Protein AF-A0A7X7QXS1-F1 (afdb_monomer)

Structure (mmCIF, N/CA/C/O backbone):
data_AF-A0A7X7QXS1-F1
#
_entry.id   AF-A0A7X7QXS1-F1
#
loop_
_atom_site.group_PDB
_atom_site.id
_atom_site.type_symbol
_atom_site.label_atom_id
_atom_site.label_alt_id
_atom_site.label_comp_id
_atom_site.label_asym_id
_atom_site.label_entity_id
_atom_site.label_seq_id
_atom_site.pdbx_PDB_ins_code
_atom_site.Cartn_x
_atom_site.Cartn_y
_atom_site.Cartn_z
_atom_site.occupancy
_atom_site.B_iso_or_equiv
_atom_site.auth_seq_id
_atom_site.auth_comp_id
_atom_site.auth_asym_id
_atom_site.auth_atom_id
_atom_site.pdbx_PDB_model_num
ATOM 1 N N . MET A 1 1 ? -5.134 23.314 33.281 1.00 40.72 1 MET A N 1
ATOM 2 C CA . MET A 1 1 ? -5.473 22.157 32.427 1.00 40.72 1 MET A CA 1
ATOM 3 C C . MET A 1 1 ? -6.989 21.996 32.474 1.00 40.72 1 MET A C 1
ATOM 5 O O . MET A 1 1 ? -7.516 21.715 33.540 1.00 40.72 1 MET A O 1
ATOM 9 N N . LYS A 1 2 ? -7.706 22.346 31.397 1.00 33.00 2 LYS A N 1
ATOM 10 C CA . LYS A 1 2 ? -9.177 22.251 31.349 1.00 33.00 2 LYS A CA 1
ATOM 11 C C . LYS A 1 2 ? -9.553 20.788 31.108 1.00 33.00 2 LYS A C 1
ATOM 13 O O . LYS A 1 2 ? -9.272 20.265 30.036 1.00 33.00 2 LYS A O 1
ATOM 18 N N . LEU A 1 3 ? -10.146 20.147 32.111 1.00 37.28 3 LEU A N 1
ATOM 19 C CA . LEU A 1 3 ? -10.796 18.847 31.967 1.00 37.28 3 LEU A CA 1
ATOM 20 C C . LEU A 1 3 ? -12.060 19.048 31.123 1.00 37.28 3 LEU A C 1
ATOM 22 O O . LEU A 1 3 ? -12.934 19.831 31.493 1.00 37.28 3 LEU A O 1
ATOM 26 N N . LEU A 1 4 ? -12.126 18.391 29.966 1.00 40.53 4 LEU A N 1
ATOM 27 C CA . LEU A 1 4 ? -13.369 18.269 29.210 1.00 40.53 4 LEU A CA 1
ATOM 28 C C . LEU A 1 4 ? -14.335 17.390 30.024 1.00 40.53 4 LEU A C 1
ATOM 30 O O . LEU A 1 4 ? -13.899 16.364 30.553 1.00 40.53 4 LEU 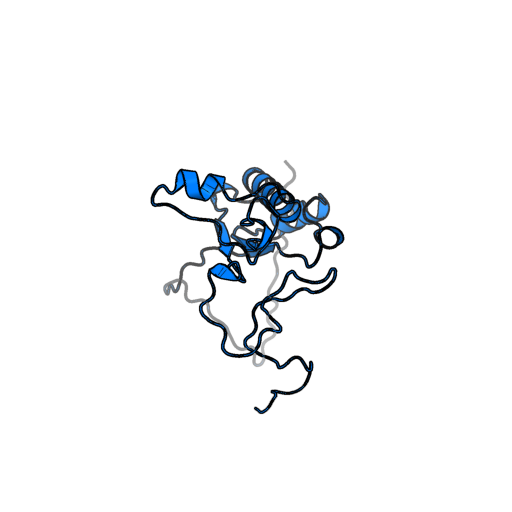A O 1
ATOM 34 N N . PRO A 1 5 ? -15.617 17.763 30.162 1.00 49.12 5 PRO A N 1
ATOM 35 C CA . PRO A 1 5 ? -16.579 16.941 30.878 1.00 49.12 5 PRO A CA 1
ATOM 36 C C . PRO A 1 5 ? -16.815 15.641 30.103 1.00 49.12 5 PRO A C 1
ATOM 38 O O . PRO A 1 5 ? -17.214 15.662 28.939 1.00 49.12 5 PRO A O 1
ATOM 41 N N . ALA A 1 6 ? -16.562 14.507 30.759 1.00 48.50 6 ALA A N 1
ATOM 42 C CA . ALA A 1 6 ? -17.037 13.211 30.302 1.00 48.50 6 ALA A CA 1
ATOM 43 C C . ALA A 1 6 ? -18.565 13.283 30.199 1.00 48.50 6 ALA A C 1
ATOM 45 O O . ALA A 1 6 ? -19.226 13.653 31.166 1.00 48.50 6 ALA A O 1
ATOM 46 N N . ILE A 1 7 ? -19.117 12.976 29.027 1.00 47.94 7 ILE A N 1
ATOM 47 C CA . ILE A 1 7 ? -20.561 12.842 28.833 1.00 47.94 7 ILE A CA 1
ATOM 48 C C . ILE A 1 7 ? -20.933 11.439 29.333 1.00 47.94 7 ILE A C 1
ATOM 50 O O . ILE A 1 7 ? -20.560 10.465 28.677 1.00 47.94 7 ILE A O 1
ATOM 54 N N . PRO A 1 8 ? -21.629 11.279 30.474 1.00 52.47 8 PRO A N 1
ATOM 55 C CA . PRO A 1 8 ? -22.163 9.981 30.842 1.00 52.47 8 PRO A CA 1
ATOM 56 C C . PRO A 1 8 ? -23.338 9.663 29.911 1.00 52.47 8 PRO A C 1
ATOM 58 O O . PRO A 1 8 ? -24.359 10.351 29.919 1.00 52.47 8 PRO A O 1
ATOM 61 N N . ILE A 1 9 ? -23.203 8.613 29.103 1.00 60.88 9 ILE A N 1
ATOM 62 C CA . ILE A 1 9 ? -24.350 8.013 28.419 1.00 60.88 9 ILE A CA 1
ATOM 63 C C . ILE A 1 9 ? -25.153 7.278 29.496 1.00 60.88 9 ILE A C 1
ATOM 65 O O . ILE A 1 9 ? -24.779 6.193 29.936 1.00 60.88 9 ILE A O 1
ATOM 69 N N . MET A 1 10 ? -26.236 7.895 29.969 1.00 49.25 10 MET A N 1
ATOM 70 C CA . MET A 1 10 ? -27.217 7.219 30.814 1.00 49.25 10 MET A CA 1
ATOM 71 C C . MET A 1 10 ? -28.023 6.245 29.949 1.00 49.25 10 MET A C 1
ATOM 73 O O . MET A 1 10 ? -28.826 6.666 29.118 1.00 49.25 10 MET A O 1
ATOM 77 N N . CYS A 1 11 ? -27.829 4.940 30.149 1.00 54.50 11 CYS A N 1
ATOM 78 C CA . CYS A 1 11 ? -28.744 3.922 29.634 1.00 54.50 11 CYS A CA 1
ATOM 79 C C . CYS A 1 11 ? -30.086 4.049 30.369 1.00 54.50 11 CYS A C 1
ATOM 81 O O . CYS A 1 11 ? -30.240 3.569 31.491 1.00 54.50 11 CYS A O 1
ATOM 83 N N . ALA A 1 12 ? -31.053 4.724 29.749 1.00 55.88 12 ALA A N 1
ATOM 84 C CA . ALA A 1 12 ? -32.427 4.747 30.227 1.00 55.88 12 ALA A CA 1
ATOM 85 C C . ALA A 1 12 ? -33.050 3.346 30.089 1.00 55.88 12 ALA A C 1
ATOM 87 O O . ALA A 1 12 ? -32.996 2.727 29.026 1.00 55.88 12 ALA A O 1
ATOM 88 N N . ALA A 1 13 ? -33.645 2.848 31.173 1.00 53.94 13 ALA A N 1
ATOM 89 C CA . ALA A 1 13 ? -34.350 1.576 31.200 1.00 53.94 13 ALA A CA 1
ATOM 90 C C . ALA A 1 13 ? -35.693 1.690 30.458 1.00 53.94 13 ALA A C 1
ATOM 92 O O . ALA A 1 13 ? -36.688 2.136 31.023 1.00 53.94 13 ALA A O 1
ATOM 93 N N . ALA A 1 14 ? -35.730 1.264 29.196 1.00 53.09 14 ALA A N 1
ATOM 94 C CA . ALA A 1 14 ? -36.968 0.918 28.507 1.00 53.09 14 ALA A CA 1
ATOM 95 C C . ALA A 1 14 ? -37.123 -0.609 28.543 1.00 53.09 14 ALA A C 1
ATOM 97 O O . ALA A 1 14 ? -36.480 -1.330 27.783 1.00 53.09 14 ALA A O 1
ATOM 98 N N . ALA A 1 15 ? -37.944 -1.113 29.463 1.00 58.03 15 ALA A N 1
ATOM 99 C CA . ALA A 1 15 ? -38.269 -2.531 29.542 1.00 58.03 15 ALA A CA 1
ATOM 100 C C . ALA A 1 15 ? -39.597 -2.810 28.829 1.00 58.03 15 ALA A C 1
ATOM 102 O O . ALA A 1 15 ? -40.651 -2.459 29.349 1.00 58.03 15 ALA A O 1
ATOM 103 N N . LEU A 1 16 ? -39.536 -3.476 27.671 1.00 55.53 16 LEU A N 1
ATOM 104 C CA . LEU A 1 16 ? -40.339 -4.672 27.375 1.00 55.53 16 LEU A CA 1
ATOM 105 C C . LEU A 1 16 ? -39.792 -5.338 26.094 1.00 55.53 16 LEU A C 1
ATOM 107 O O . LEU A 1 16 ? -39.851 -4.757 25.017 1.00 55.53 16 LEU A O 1
ATOM 111 N N . HIS A 1 17 ? -39.241 -6.550 26.242 1.00 58.88 17 HIS A N 1
ATOM 112 C CA . HIS A 1 17 ? -38.536 -7.358 25.222 1.00 58.88 17 HIS A CA 1
ATOM 113 C C . HIS A 1 17 ? -37.178 -6.839 24.718 1.00 58.88 17 HIS A C 1
ATOM 115 O O . HIS A 1 17 ? -36.761 -7.163 23.607 1.00 58.88 17 HIS A O 1
ATOM 121 N N . ALA A 1 18 ? -36.431 -6.097 25.536 1.00 67.12 18 ALA A N 1
ATOM 122 C CA . ALA A 1 18 ? -35.023 -5.871 25.227 1.00 67.12 18 ALA A CA 1
ATOM 123 C C . ALA A 1 18 ? -34.247 -7.181 25.449 1.00 67.12 18 ALA A C 1
ATOM 125 O O . ALA A 1 18 ? -34.177 -7.685 26.569 1.00 67.12 18 ALA A O 1
ATOM 126 N N . ALA A 1 19 ? -33.688 -7.750 24.381 1.00 76.00 19 ALA A N 1
ATOM 127 C CA . ALA A 1 19 ? -32.709 -8.818 24.508 1.00 76.00 19 ALA A CA 1
ATOM 128 C C . ALA A 1 19 ? -31.504 -8.286 25.298 1.00 76.00 19 ALA A C 1
ATOM 130 O O . ALA A 1 19 ? -30.888 -7.292 24.908 1.00 76.00 19 ALA A O 1
ATOM 131 N N . THR A 1 20 ? -31.173 -8.934 26.413 1.00 81.00 20 THR A N 1
ATOM 132 C CA . THR A 1 20 ? -29.980 -8.591 27.188 1.00 81.00 20 THR A CA 1
ATOM 133 C C . THR A 1 20 ? -28.765 -9.232 26.532 1.00 81.00 20 THR A C 1
ATOM 135 O O . THR A 1 20 ? -28.685 -10.454 26.422 1.00 81.00 20 THR A O 1
ATOM 138 N N . VAL A 1 21 ? -27.802 -8.411 26.123 1.00 85.06 21 VAL A N 1
ATOM 139 C CA . VAL A 1 21 ? -26.472 -8.873 25.715 1.00 85.06 21 VAL A CA 1
ATOM 140 C C . VAL A 1 21 ? -25.547 -8.744 26.919 1.00 85.06 21 VAL A C 1
ATOM 142 O O . VAL A 1 21 ? -25.367 -7.650 27.450 1.00 85.06 21 VAL A O 1
ATOM 145 N N . THR A 1 22 ? -24.967 -9.858 27.365 1.00 89.50 22 THR A N 1
ATOM 146 C CA . THR A 1 22 ? -24.009 -9.878 28.479 1.00 89.50 22 THR A CA 1
ATOM 147 C C . THR A 1 22 ? -22.604 -10.138 27.948 1.00 89.50 22 THR A C 1
ATOM 1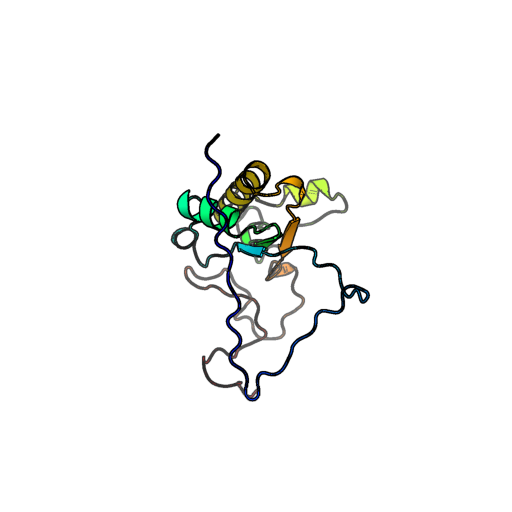49 O O . THR A 1 22 ? -22.385 -11.088 27.200 1.00 89.50 22 THR A O 1
ATOM 152 N N . VAL A 1 23 ? -21.640 -9.306 28.347 1.00 90.81 23 VAL A N 1
ATOM 153 C CA . VAL A 1 23 ? -20.219 -9.505 28.032 1.00 90.81 23 VAL A CA 1
ATOM 154 C C . VAL A 1 23 ? -19.605 -10.425 29.087 1.00 90.81 23 VAL A C 1
ATOM 156 O O . VAL A 1 23 ? -19.671 -10.132 30.278 1.00 90.81 23 VAL A O 1
ATOM 159 N N . ASN A 1 24 ? -19.008 -11.543 28.662 1.00 93.81 24 ASN A N 1
ATOM 160 C CA . ASN A 1 24 ? -18.275 -12.439 29.558 1.00 93.81 24 ASN A CA 1
ATOM 161 C C . ASN A 1 24 ? -16.772 -12.134 29.513 1.00 93.81 24 ASN A C 1
ATOM 163 O O . ASN A 1 24 ? -16.045 -12.633 28.655 1.00 93.81 24 ASN A O 1
ATOM 167 N N . GLU A 1 25 ? -16.298 -11.350 30.478 1.00 93.69 25 GLU A N 1
ATOM 168 C CA . GLU A 1 25 ? -14.895 -10.935 30.578 1.00 93.69 25 GLU A CA 1
ATOM 169 C C . GLU A 1 25 ? -13.934 -12.039 31.055 1.00 93.69 25 GLU A C 1
ATOM 171 O O . GLU A 1 25 ? -12.729 -11.795 31.120 1.00 93.69 25 GLU A O 1
ATOM 176 N N . ASN A 1 26 ? -14.410 -13.256 31.337 1.00 96.25 26 ASN A N 1
ATOM 177 C CA . ASN A 1 26 ? -13.556 -14.408 31.664 1.00 96.25 26 ASN A CA 1
ATOM 178 C C . ASN A 1 26 ? -13.246 -15.286 30.446 1.00 96.25 26 ASN A C 1
ATOM 180 O O . ASN A 1 26 ? -12.379 -16.155 30.513 1.00 96.25 26 ASN A O 1
ATOM 184 N N . VAL A 1 27 ? -13.937 -15.063 29.325 1.00 95.38 27 VAL A N 1
ATOM 185 C CA . VAL A 1 27 ? -13.684 -15.768 28.067 1.00 95.38 27 VAL A CA 1
ATOM 186 C C . VAL A 1 27 ? -12.867 -14.858 27.153 1.00 95.38 27 VAL A C 1
ATOM 188 O O . VAL A 1 27 ? -13.120 -13.658 27.030 1.00 95.38 27 VAL A O 1
ATOM 191 N N . ARG A 1 28 ? -11.827 -15.415 26.535 1.00 95.50 28 ARG A N 1
ATOM 192 C CA . ARG A 1 28 ? -10.992 -14.731 25.543 1.00 95.50 28 ARG A CA 1
ATOM 193 C C . ARG A 1 28 ? -11.072 -15.493 24.228 1.00 95.50 28 ARG A C 1
ATOM 195 O O . ARG A 1 28 ? -11.100 -16.721 24.224 1.00 95.50 28 ARG A O 1
ATOM 202 N N . HIS A 1 29 ? -11.100 -14.747 23.133 1.00 94.06 29 HIS A N 1
ATOM 203 C CA . HIS A 1 29 ? -11.065 -15.280 21.774 1.00 94.06 29 HIS A CA 1
ATOM 204 C C . HIS A 1 29 ? -9.757 -14.849 21.090 1.00 94.06 29 HIS A C 1
ATOM 206 O O . HIS A 1 29 ? -8.717 -14.753 21.744 1.00 94.06 29 HIS A O 1
ATOM 212 N N . GLN A 1 30 ? -9.789 -14.594 19.783 1.00 96.38 30 GLN A N 1
ATOM 213 C CA . GLN A 1 30 ? -8.637 -14.126 19.023 1.00 96.38 30 GLN A CA 1
ATOM 214 C C . GLN A 1 30 ? -8.140 -12.752 19.488 1.00 96.38 30 GLN A C 1
ATOM 216 O O . GLN A 1 30 ? -8.917 -11.885 19.892 1.00 96.38 30 GLN A O 1
ATOM 221 N N . GLN A 1 31 ? -6.834 -12.532 19.354 1.00 94.75 31 GLN A N 1
ATOM 222 C CA . GLN A 1 31 ? -6.240 -11.205 19.463 1.00 94.75 31 GLN A CA 1
ATOM 223 C C . GLN A 1 31 ? -6.376 -10.475 18.124 1.00 94.75 31 GLN A C 1
ATOM 225 O O . GLN A 1 31 ? -6.014 -11.007 17.075 1.00 94.75 31 GLN A O 1
ATOM 230 N N . ILE A 1 32 ? -6.898 -9.251 18.160 1.00 92.81 32 ILE A N 1
ATOM 231 C CA . ILE A 1 32 ? -6.989 -8.390 16.979 1.00 92.81 32 ILE A CA 1
ATOM 232 C C . ILE A 1 32 ? -5.666 -7.642 16.820 1.00 92.81 32 ILE A C 1
ATOM 234 O O . ILE A 1 32 ? -5.262 -6.885 17.700 1.00 92.81 32 ILE A O 1
ATOM 238 N N . VAL A 1 33 ? -5.000 -7.856 15.685 1.00 90.06 33 VAL A N 1
ATOM 239 C CA . VAL A 1 33 ? -3.702 -7.236 15.363 1.00 90.06 33 VAL A CA 1
ATOM 240 C C . VAL A 1 33 ? -3.829 -5.763 14.969 1.00 90.06 33 VAL A C 1
ATOM 242 O O . VAL A 1 33 ? -2.894 -4.985 15.162 1.00 90.06 33 VAL A O 1
ATOM 245 N N . GLY A 1 34 ? -4.989 -5.357 14.450 1.00 92.25 34 GLY A N 1
ATOM 246 C CA . GLY A 1 34 ? -5.217 -3.978 14.052 1.00 92.25 34 GLY A CA 1
ATOM 247 C C . GLY A 1 34 ? -6.345 -3.786 13.053 1.00 92.25 34 GLY A C 1
ATOM 248 O O . GLY A 1 34 ? -7.053 -4.726 12.692 1.00 92.25 34 GLY A O 1
ATOM 249 N N . TRP A 1 35 ? -6.456 -2.545 12.594 1.00 93.19 35 TRP A N 1
ATOM 250 C CA . TRP A 1 35 ? -7.406 -2.088 11.589 1.00 93.19 35 TRP A CA 1
ATOM 251 C C . TRP A 1 35 ? -6.677 -1.249 10.553 1.00 93.19 35 TRP A C 1
ATOM 253 O O . TRP A 1 35 ? -5.658 -0.614 10.836 1.00 93.19 35 TRP A O 1
ATOM 263 N N . GLY A 1 36 ? -7.190 -1.254 9.333 1.00 92.25 36 GLY A N 1
ATOM 264 C CA . GLY A 1 36 ? -6.428 -0.725 8.226 1.00 92.25 36 GLY A CA 1
ATOM 265 C C . GLY A 1 36 ? -7.216 -0.500 6.964 1.00 92.25 36 GLY A C 1
ATOM 266 O O . GLY A 1 36 ? -8.401 -0.808 6.871 1.00 92.25 36 GLY A O 1
ATOM 267 N N . THR A 1 37 ? -6.505 0.021 5.977 1.00 89.19 37 THR A N 1
ATOM 268 C CA . THR A 1 37 ? -7.027 0.254 4.636 1.00 89.19 37 THR A CA 1
ATOM 269 C C . THR A 1 37 ? -5.954 -0.040 3.591 1.00 89.19 37 THR A C 1
ATOM 271 O O . THR A 1 37 ? -4.810 -0.378 3.914 1.00 89.19 37 THR A O 1
ATOM 274 N N . CYS A 1 38 ? -6.342 0.046 2.325 1.00 88.94 38 CYS A N 1
ATOM 275 C CA . CYS A 1 38 ? -5.484 -0.185 1.180 1.00 88.94 38 CYS A CA 1
ATOM 276 C C . CYS A 1 38 ? -5.117 1.139 0.509 1.00 88.94 38 CYS A C 1
ATOM 278 O O . CYS A 1 38 ? -5.991 1.960 0.234 1.00 88.94 38 CYS A O 1
ATOM 280 N N . LEU A 1 39 ? -3.838 1.300 0.176 1.00 87.62 39 LEU A N 1
ATOM 281 C CA . LEU A 1 39 ? -3.391 2.297 -0.788 1.00 87.62 39 LEU A CA 1
ATOM 282 C C . LEU A 1 39 ? -3.491 1.684 -2.187 1.00 87.62 39 LEU A C 1
ATOM 284 O O . LEU A 1 39 ? -2.840 0.678 -2.480 1.00 87.62 39 LEU A O 1
ATOM 288 N N . TYR A 1 40 ? -4.382 2.236 -3.000 1.00 80.38 40 TYR A N 1
ATOM 289 C CA . TYR A 1 40 ? -4.639 1.848 -4.378 1.00 80.38 40 TYR A CA 1
ATOM 290 C C . TYR A 1 40 ? -5.332 3.001 -5.111 1.00 80.38 40 TYR A C 1
ATOM 292 O O . TYR A 1 40 ? -6.248 3.626 -4.578 1.00 80.38 40 TYR A O 1
ATOM 300 N N . GLY A 1 41 ? -4.947 3.233 -6.361 1.00 69.62 41 GLY A N 1
ATOM 301 C CA . GLY A 1 41 ? -5.634 4.149 -7.260 1.00 69.62 41 GLY A CA 1
ATOM 302 C C . GLY A 1 41 ? -5.499 3.668 -8.695 1.00 69.62 41 GLY A C 1
ATOM 303 O O . GLY A 1 41 ? -4.470 3.113 -9.069 1.00 69.62 41 GLY A O 1
ATOM 304 N N . SER A 1 42 ? -6.530 3.884 -9.508 1.00 64.75 42 SER A N 1
ATOM 305 C CA . SER A 1 42 ? -6.487 3.568 -10.941 1.00 64.75 42 SER A CA 1
ATOM 306 C C . SER A 1 42 ? -5.615 4.560 -11.722 1.00 64.75 42 SER A C 1
ATOM 308 O O . SER A 1 42 ? -5.199 4.288 -12.841 1.00 64.75 42 SER A O 1
ATOM 310 N N . SER A 1 43 ? -5.318 5.728 -11.151 1.00 68.88 43 SER A N 1
ATOM 311 C CA . SER A 1 43 ? -4.353 6.688 -11.693 1.00 68.88 43 SER A CA 1
ATOM 312 C C . SER A 1 43 ? -3.708 7.519 -10.587 1.00 68.88 43 SER A C 1
ATOM 314 O O . SER A 1 43 ? -4.272 7.667 -9.501 1.00 68.88 43 SER A O 1
ATOM 316 N N . LEU A 1 44 ? -2.573 8.154 -10.886 1.00 70.56 44 LEU A N 1
ATOM 317 C CA . LEU A 1 44 ? -1.925 9.093 -9.960 1.00 70.56 44 LEU A CA 1
ATOM 318 C C . LEU A 1 44 ? -2.852 10.245 -9.559 1.00 70.56 44 LEU A C 1
ATOM 320 O O . LEU A 1 44 ? -2.833 10.675 -8.412 1.00 70.56 44 LEU A O 1
ATOM 324 N N . ALA A 1 45 ? -3.689 10.717 -10.487 1.00 73.69 45 ALA A N 1
ATOM 325 C CA . ALA A 1 45 ? -4.645 11.790 -10.227 1.00 73.69 45 ALA A CA 1
ATOM 326 C C . ALA A 1 45 ? -5.756 11.369 -9.249 1.00 73.69 45 ALA A C 1
ATOM 328 O O . ALA A 1 45 ? -6.313 12.213 -8.555 1.00 73.69 45 ALA A O 1
ATOM 329 N N . SER A 1 46 ? -6.068 10.071 -9.175 1.00 73.62 46 SER A N 1
ATOM 330 C CA . SER A 1 46 ? -7.053 9.529 -8.232 1.00 73.62 46 SER A CA 1
ATOM 331 C C . SER A 1 46 ? -6.492 9.219 -6.843 1.00 73.62 46 SER A C 1
ATOM 333 O O . SER A 1 46 ? -7.265 8.874 -5.956 1.00 73.62 46 SER A O 1
ATOM 335 N N . MET A 1 47 ? -5.173 9.313 -6.639 1.00 82.19 47 MET A N 1
ATOM 336 C CA . MET A 1 47 ? -4.526 8.975 -5.372 1.00 82.19 47 MET A CA 1
ATOM 337 C C . MET A 1 47 ? -4.376 10.233 -4.501 1.00 82.19 47 MET A C 1
ATOM 339 O O . MET A 1 47 ? -3.543 11.091 -4.794 1.00 82.19 47 MET A O 1
ATOM 343 N N . PRO A 1 48 ? -5.121 10.364 -3.389 1.00 85.44 48 PRO A N 1
ATOM 344 C CA . PRO A 1 48 ? -5.100 11.578 -2.580 1.00 85.44 48 PRO A CA 1
ATOM 345 C C . PRO A 1 48 ? -4.023 11.553 -1.481 1.00 85.44 48 PRO A C 1
ATOM 347 O O . PRO A 1 48 ? -4.082 12.312 -0.521 1.00 85.44 48 PRO A O 1
ATOM 350 N N . TYR A 1 49 ? -3.033 10.661 -1.554 1.00 87.81 49 TYR A N 1
ATOM 351 C CA . TYR A 1 49 ? -2.176 10.348 -0.402 1.00 87.81 49 TYR A CA 1
ATOM 352 C C . TYR A 1 49 ? -1.135 11.421 -0.057 1.00 87.81 49 TYR A C 1
ATOM 354 O O . TYR A 1 49 ? -0.499 11.355 0.996 1.00 87.81 49 TYR A O 1
ATOM 362 N N . ASN A 1 50 ? -0.965 12.430 -0.910 1.00 85.31 50 ASN A N 1
ATOM 363 C CA . ASN A 1 50 ? -0.184 13.628 -0.598 1.00 85.31 50 ASN A CA 1
ATOM 364 C C . ASN A 1 50 ? -1.028 14.764 -0.007 1.00 85.31 50 ASN A C 1
ATOM 366 O O . ASN A 1 50 ? -0.457 15.735 0.484 1.00 85.31 50 ASN A O 1
ATOM 370 N N . ASP A 1 51 ? -2.357 14.640 -0.007 1.00 90.00 51 ASP A N 1
ATOM 371 C CA . ASP A 1 51 ? -3.250 15.614 0.609 1.00 90.00 51 ASP A CA 1
ATOM 372 C C . ASP A 1 51 ? -3.166 15.509 2.149 1.00 90.00 51 ASP A C 1
ATOM 374 O O . ASP A 1 51 ? -3.432 14.440 2.719 1.00 90.00 51 ASP A O 1
ATOM 378 N N . PRO A 1 52 ? -2.808 16.597 2.861 1.00 92.75 52 PRO A N 1
ATOM 379 C CA . PRO A 1 52 ? -2.726 16.601 4.320 1.00 92.75 52 PRO A CA 1
ATOM 380 C C . PRO A 1 52 ? -4.026 16.196 5.027 1.00 92.75 52 PRO A C 1
ATOM 382 O O . PRO A 1 52 ? -3.965 15.568 6.085 1.00 92.75 52 PRO A O 1
ATOM 385 N N . ALA A 1 53 ? -5.194 16.522 4.466 1.00 91.75 53 ALA A N 1
ATOM 386 C CA . ALA A 1 53 ? -6.484 16.151 5.039 1.00 91.75 53 ALA A CA 1
ATOM 387 C C . ALA A 1 53 ? -6.697 14.634 4.978 1.00 91.75 53 ALA A C 1
ATOM 389 O O . ALA A 1 53 ? -7.137 14.029 5.957 1.00 91.75 53 ALA A O 1
ATOM 390 N N . TRP A 1 54 ? -6.300 14.000 3.873 1.00 89.31 54 TRP A N 1
ATOM 391 C CA . TRP A 1 54 ? -6.343 12.546 3.737 1.00 89.31 54 TRP A CA 1
ATOM 392 C C . TRP A 1 54 ? -5.358 11.851 4.672 1.00 89.31 54 TRP A C 1
ATOM 394 O O . TRP A 1 54 ? -5.730 10.899 5.357 1.00 89.31 54 TRP A O 1
ATOM 404 N N . ARG A 1 55 ? -4.130 12.364 4.793 1.00 92.00 55 ARG A N 1
ATOM 405 C CA . ARG A 1 55 ? -3.154 11.864 5.778 1.00 92.00 55 ARG A CA 1
ATOM 406 C C . ARG A 1 55 ? -3.700 11.939 7.205 1.00 92.00 55 ARG A C 1
ATOM 408 O O . ARG A 1 55 ? -3.649 10.959 7.951 1.00 92.00 55 ARG A O 1
ATOM 415 N N . ALA A 1 56 ? -4.288 13.080 7.565 1.00 92.94 56 ALA A N 1
ATOM 416 C CA . ALA A 1 56 ? -4.908 13.277 8.868 1.00 92.94 56 ALA A CA 1
ATOM 417 C C . ALA A 1 56 ? -6.092 12.327 9.097 1.00 92.94 56 ALA A C 1
ATOM 419 O O . ALA A 1 56 ? -6.235 11.808 10.202 1.00 92.94 56 ALA A O 1
ATOM 420 N N . ALA A 1 57 ? -6.906 12.053 8.073 1.00 91.69 57 ALA A N 1
ATOM 421 C CA . ALA A 1 57 ? -8.011 11.103 8.173 1.00 91.69 57 ALA A CA 1
ATOM 422 C C . ALA A 1 57 ? -7.517 9.690 8.524 1.00 91.69 57 ALA A C 1
ATOM 424 O O . ALA A 1 57 ? -8.036 9.087 9.459 1.00 91.69 57 ALA A O 1
ATOM 425 N N . TYR A 1 58 ? -6.467 9.197 7.859 1.00 91.06 58 TYR A N 1
ATOM 426 C CA . TYR A 1 58 ? -5.880 7.882 8.156 1.00 91.06 58 TYR A CA 1
ATOM 427 C C . TYR A 1 58 ? -5.373 7.782 9.598 1.00 91.06 58 TYR A C 1
ATOM 429 O O . TYR A 1 58 ? -5.638 6.794 10.281 1.00 91.06 58 TYR A O 1
ATOM 437 N N . ARG A 1 59 ? -4.691 8.827 10.086 1.00 92.94 59 ARG A N 1
ATOM 438 C CA . ARG A 1 59 ? -4.284 8.908 11.494 1.00 92.94 59 ARG A CA 1
ATOM 439 C C . ARG A 1 59 ? -5.499 8.889 12.421 1.00 92.94 59 ARG A C 1
ATOM 441 O O . ARG A 1 59 ? -5.522 8.128 13.379 1.00 92.94 59 ARG A O 1
ATOM 448 N N . ASN A 1 60 ? -6.488 9.742 12.161 1.00 94.56 60 ASN A N 1
ATOM 449 C CA . ASN A 1 60 ? -7.638 9.934 13.046 1.00 94.56 60 ASN A CA 1
ATOM 450 C C . ASN A 1 60 ? -8.543 8.698 13.125 1.00 94.56 60 ASN A C 1
ATOM 452 O O . ASN A 1 60 ? -9.187 8.493 14.147 1.00 94.56 60 ASN A O 1
ATOM 456 N N . LEU A 1 61 ? -8.567 7.868 12.079 1.00 92.31 61 LEU A N 1
ATOM 457 C CA . LEU A 1 61 ? -9.236 6.566 12.088 1.00 92.31 61 LEU A CA 1
ATOM 458 C C . LEU A 1 61 ? -8.497 5.511 12.930 1.00 92.31 61 LEU A C 1
ATOM 460 O O . LEU A 1 61 ? -9.027 4.422 13.127 1.00 92.31 61 LEU A O 1
ATOM 464 N N . GLY A 1 62 ? -7.286 5.805 13.416 1.00 92.44 62 GLY A N 1
ATOM 465 C CA . GLY A 1 62 ? -6.478 4.858 14.183 1.00 92.44 62 GLY A CA 1
ATOM 466 C C . GLY A 1 62 ? -6.003 3.668 13.350 1.00 92.44 62 GLY A C 1
ATOM 467 O O . GLY A 1 62 ? -5.790 2.588 13.894 1.00 92.44 62 GLY A O 1
ATOM 468 N N . CYS A 1 63 ? -5.864 3.836 12.030 1.00 91.56 63 CYS A N 1
ATOM 469 C CA . CYS A 1 63 ? -5.356 2.775 11.172 1.00 91.56 63 CYS A CA 1
ATOM 470 C C . CYS A 1 63 ? -3.895 2.479 11.522 1.00 91.56 63 CYS A C 1
ATOM 472 O O . CYS A 1 63 ? -3.030 3.337 11.351 1.00 91.56 63 CYS A O 1
ATOM 474 N N . ASN A 1 64 ? -3.628 1.248 11.952 1.00 92.31 64 ASN A N 1
ATOM 475 C CA . ASN A 1 64 ? -2.284 0.744 12.217 1.00 92.31 64 ASN A CA 1
ATOM 476 C C . ASN A 1 64 ? -1.851 -0.328 11.205 1.00 92.31 64 ASN A C 1
ATOM 478 O O . ASN A 1 64 ? -0.726 -0.804 11.262 1.00 92.31 64 ASN A O 1
ATOM 482 N N . ILE A 1 65 ? -2.717 -0.712 10.264 1.00 94.38 65 ILE A N 1
ATOM 483 C CA . ILE A 1 65 ? -2.379 -1.622 9.167 1.00 94.38 65 ILE A CA 1
ATOM 484 C C . ILE A 1 65 ? -2.576 -0.891 7.839 1.00 94.38 65 ILE A C 1
ATOM 486 O O . ILE A 1 65 ? -3.649 -0.357 7.568 1.00 94.38 65 ILE A O 1
ATOM 490 N N . ILE A 1 66 ? -1.559 -0.889 6.981 1.00 93.25 66 ILE A N 1
ATOM 491 C CA . ILE A 1 66 ? -1.664 -0.365 5.617 1.00 93.25 66 ILE A CA 1
ATOM 492 C C . ILE A 1 66 ? -1.320 -1.472 4.634 1.00 93.25 66 ILE A C 1
ATOM 494 O O . ILE A 1 66 ? -0.215 -2.013 4.646 1.00 93.25 66 ILE A O 1
ATOM 498 N N . ARG A 1 67 ? -2.267 -1.797 3.756 1.00 92.50 67 ARG A N 1
ATOM 499 C CA . ARG A 1 67 ? -2.020 -2.663 2.605 1.00 92.50 67 ARG A CA 1
ATOM 500 C C . ARG A 1 67 ? -1.579 -1.810 1.423 1.00 92.50 67 ARG A C 1
ATOM 502 O O . ARG A 1 67 ? -2.219 -0.805 1.131 1.00 92.50 67 ARG A O 1
ATOM 509 N N . LEU A 1 68 ? -0.531 -2.225 0.720 1.00 88.31 68 LEU A N 1
ATOM 510 C CA . LEU A 1 68 ? -0.109 -1.594 -0.529 1.00 88.31 68 LEU A CA 1
ATOM 511 C C . LEU A 1 68 ? -0.241 -2.551 -1.716 1.00 88.31 68 LEU A C 1
ATOM 513 O O . LEU A 1 68 ? -0.006 -3.764 -1.606 1.00 88.31 68 LEU A O 1
ATOM 517 N N . ALA A 1 69 ? -0.586 -1.971 -2.859 1.00 79.75 69 ALA A N 1
ATOM 518 C CA . ALA A 1 69 ? -0.394 -2.590 -4.156 1.00 79.75 69 ALA A CA 1
ATOM 519 C C . ALA A 1 69 ? 1.045 -2.451 -4.614 1.00 79.75 69 ALA A C 1
ATOM 521 O O . ALA A 1 69 ? 1.564 -1.345 -4.748 1.00 79.75 69 ALA A O 1
ATOM 522 N N . MET A 1 70 ? 1.690 -3.594 -4.838 1.00 79.38 70 MET A N 1
ATOM 523 C CA . MET A 1 70 ? 2.899 -3.636 -5.638 1.00 79.38 70 MET A CA 1
ATOM 524 C C . MET A 1 70 ? 2.502 -3.400 -7.091 1.00 79.38 70 MET A C 1
ATOM 526 O O . MET A 1 70 ? 1.724 -4.168 -7.661 1.00 79.38 70 MET A O 1
ATOM 530 N N . GLU A 1 71 ? 3.044 -2.334 -7.660 1.00 79.38 71 GLU A N 1
ATOM 531 C CA . GLU A 1 71 ? 2.847 -1.979 -9.059 1.00 79.38 71 GLU A CA 1
ATOM 532 C C . GLU A 1 71 ? 3.651 -2.916 -9.960 1.00 79.38 71 GLU A C 1
ATOM 534 O O . GLU A 1 71 ? 4.823 -3.197 -9.697 1.00 79.38 71 GLU A O 1
ATOM 539 N N . ASN A 1 72 ? 3.033 -3.385 -11.042 1.00 77.00 72 ASN A N 1
ATOM 540 C CA . ASN A 1 72 ? 3.693 -4.267 -12.008 1.00 77.00 72 ASN A CA 1
ATOM 541 C C . ASN A 1 72 ? 4.888 -3.568 -12.689 1.00 77.00 72 ASN A C 1
ATOM 543 O O . ASN A 1 72 ? 5.910 -4.193 -12.967 1.00 77.00 72 ASN A O 1
ATOM 547 N N . ASP A 1 73 ? 4.789 -2.250 -12.871 1.00 80.62 73 ASP A N 1
ATOM 548 C CA . ASP A 1 73 ? 5.819 -1.390 -13.471 1.00 80.62 73 ASP A CA 1
ATOM 549 C C . ASP A 1 73 ? 7.089 -1.289 -12.616 1.00 80.62 73 ASP A C 1
ATOM 551 O O . ASP A 1 73 ? 8.124 -0.804 -13.073 1.00 80.62 73 ASP A O 1
ATOM 555 N N . ALA A 1 74 ? 7.035 -1.766 -11.370 1.00 85.75 74 ALA A N 1
ATOM 556 C CA . ALA A 1 74 ? 8.194 -1.802 -10.498 1.00 85.75 74 ALA A CA 1
ATOM 557 C C . ALA A 1 74 ? 9.261 -2.789 -10.987 1.00 85.75 74 ALA A C 1
ATOM 559 O O . ALA A 1 74 ? 10.410 -2.641 -10.593 1.00 85.75 74 ALA A O 1
ATOM 560 N N . LEU A 1 75 ? 8.921 -3.783 -11.818 1.00 87.38 75 LEU A N 1
ATOM 561 C CA . LEU A 1 75 ? 9.873 -4.767 -12.342 1.00 87.38 75 LEU A CA 1
ATOM 562 C C . LEU A 1 75 ? 9.766 -4.880 -13.867 1.00 87.38 75 LEU A C 1
ATOM 564 O O . LEU A 1 75 ? 9.183 -5.821 -14.409 1.00 87.38 75 LEU A O 1
ATOM 568 N N . LEU A 1 76 ? 10.370 -3.905 -14.540 1.00 83.50 76 LEU A N 1
ATOM 569 C CA . LEU A 1 76 ? 10.482 -3.814 -15.992 1.00 83.50 76 LEU A CA 1
ATOM 570 C C . LEU A 1 76 ? 11.932 -3.985 -16.443 1.00 83.50 76 LEU A C 1
ATOM 572 O O . LEU A 1 76 ? 12.867 -3.682 -15.699 1.00 83.50 76 LEU A O 1
ATOM 576 N N . ASP A 1 77 ? 12.131 -4.466 -17.670 1.00 83.81 77 ASP A N 1
ATOM 577 C CA . ASP A 1 77 ? 13.454 -4.434 -18.286 1.00 83.81 77 ASP A CA 1
ATOM 578 C C . ASP A 1 77 ? 13.846 -2.991 -18.675 1.00 83.81 77 ASP A C 1
ATOM 580 O O . ASP A 1 77 ? 13.049 -2.056 -18.584 1.00 83.81 77 ASP A O 1
ATOM 584 N N . ALA A 1 78 ? 15.083 -2.801 -19.138 1.00 84.56 78 ALA A N 1
ATOM 585 C CA . ALA A 1 78 ? 15.608 -1.482 -19.498 1.00 84.56 78 ALA A CA 1
ATOM 586 C C . ALA A 1 78 ? 14.826 -0.772 -20.625 1.00 84.56 78 ALA A C 1
ATOM 588 O O . ALA A 1 78 ? 14.908 0.449 -20.738 1.00 84.56 78 ALA A O 1
ATOM 589 N N . SER A 1 79 ? 14.077 -1.511 -21.449 1.00 82.38 79 SER A N 1
ATOM 590 C CA . SER A 1 79 ? 13.194 -0.972 -22.490 1.00 82.38 79 SER A CA 1
ATOM 591 C C . SER A 1 79 ? 11.785 -0.621 -21.998 1.00 82.38 79 SER A C 1
ATOM 593 O O . SER A 1 79 ? 10.992 -0.086 -22.771 1.00 82.38 79 SER A O 1
ATOM 595 N N . GLY A 1 80 ? 11.464 -0.895 -20.729 1.00 80.62 80 GLY A N 1
ATOM 596 C CA . GLY A 1 80 ? 10.131 -0.676 -20.168 1.00 80.62 80 GLY A CA 1
ATOM 597 C C . GLY A 1 80 ? 9.105 -1.727 -20.601 1.00 80.62 80 GLY A C 1
ATOM 598 O O . GLY A 1 80 ? 7.908 -1.453 -20.576 1.00 80.62 80 GLY A O 1
ATOM 599 N N . ASN A 1 81 ? 9.537 -2.921 -21.023 1.00 77.12 81 ASN A N 1
ATOM 600 C CA . ASN A 1 81 ? 8.677 -3.915 -21.647 1.00 77.12 81 ASN A CA 1
ATOM 601 C C . ASN A 1 81 ? 8.332 -5.101 -20.723 1.00 77.12 81 ASN A C 1
ATOM 603 O O . ASN A 1 81 ? 9.159 -5.960 -20.427 1.00 77.12 81 ASN A O 1
ATOM 607 N N . HIS A 1 82 ? 7.056 -5.238 -20.344 1.00 73.00 82 HIS A N 1
ATOM 608 C CA . HIS A 1 82 ? 6.571 -6.341 -19.499 1.00 73.00 82 HIS A CA 1
ATOM 609 C C . HIS A 1 82 ? 6.702 -7.750 -20.102 1.00 73.00 82 HIS A C 1
ATOM 611 O O . HIS A 1 82 ? 6.519 -8.730 -19.376 1.00 73.00 82 HIS A O 1
ATOM 617 N N . ASN A 1 83 ? 6.985 -7.878 -21.402 1.00 72.00 83 ASN A N 1
ATOM 618 C CA . ASN A 1 83 ? 7.176 -9.169 -22.068 1.00 72.00 83 ASN A CA 1
ATOM 619 C C . ASN A 1 83 ? 8.628 -9.644 -22.033 1.00 72.00 83 ASN A C 1
ATOM 621 O O . ASN A 1 83 ? 8.889 -10.818 -22.291 1.00 72.00 83 ASN A O 1
ATOM 625 N N . VAL A 1 84 ? 9.574 -8.754 -21.730 1.00 77.44 84 VAL A N 1
ATOM 626 C CA . VAL A 1 84 ? 10.991 -9.103 -21.674 1.00 77.44 84 VAL A CA 1
ATOM 627 C C . VAL A 1 84 ? 11.321 -9.576 -20.256 1.00 77.44 84 VAL A C 1
ATOM 629 O O . VAL A 1 84 ? 11.109 -8.828 -19.298 1.00 77.44 84 VAL A O 1
ATOM 632 N N . PRO A 1 85 ? 11.836 -10.807 -20.083 1.00 83.00 85 PRO A N 1
ATOM 633 C CA . PRO A 1 85 ? 12.204 -11.302 -18.767 1.00 83.00 85 PRO A CA 1
ATOM 634 C C . PRO A 1 85 ? 13.304 -10.465 -18.117 1.00 83.00 85 PRO A C 1
ATOM 636 O O . PRO A 1 85 ? 14.383 -10.279 -18.684 1.00 83.00 85 PRO A O 1
ATOM 639 N N . VAL A 1 86 ? 13.069 -10.036 -16.877 1.00 86.94 86 VAL A N 1
ATOM 640 C CA . VAL A 1 86 ? 14.133 -9.509 -16.021 1.00 86.94 86 VAL A CA 1
ATOM 641 C C . VAL A 1 86 ? 14.839 -10.699 -15.382 1.00 86.94 86 VAL A C 1
ATOM 643 O O . VAL A 1 86 ? 14.273 -11.397 -14.543 1.00 86.94 86 VAL A O 1
ATOM 646 N N . VAL A 1 87 ? 16.089 -10.950 -15.771 1.00 89.25 87 VAL A N 1
ATOM 647 C CA . VAL A 1 87 ? 16.869 -12.072 -15.231 1.00 89.25 87 VAL A CA 1
ATOM 648 C C . VAL A 1 87 ? 17.096 -11.856 -13.737 1.00 89.25 87 VAL A C 1
ATOM 650 O O . VAL A 1 87 ? 17.799 -10.922 -13.359 1.00 89.25 87 VAL A O 1
ATOM 653 N N . LEU A 1 88 ? 16.543 -12.714 -12.880 1.00 87.25 88 LEU A N 1
ATOM 654 C CA . LEU A 1 88 ? 16.788 -12.717 -11.434 1.00 87.25 88 LEU A CA 1
ATOM 655 C C . LEU A 1 88 ? 17.862 -13.761 -11.096 1.00 87.25 88 LEU A C 1
ATOM 657 O O . LEU A 1 88 ? 17.850 -14.867 -11.627 1.00 87.25 88 LEU A O 1
ATOM 661 N N . GLY A 1 89 ? 18.817 -13.394 -10.244 1.00 89.56 89 GLY A N 1
ATOM 662 C CA . GLY A 1 89 ? 19.908 -14.268 -9.806 1.00 89.56 89 GLY A CA 1
ATOM 663 C C . GLY A 1 89 ? 19.678 -14.834 -8.405 1.00 89.56 89 GLY A C 1
ATOM 664 O O . GLY A 1 89 ? 18.631 -14.631 -7.797 1.00 89.56 89 GLY A O 1
ATOM 665 N N . THR A 1 90 ? 20.687 -15.503 -7.852 1.00 95.44 90 THR A N 1
ATOM 666 C CA . THR A 1 90 ? 20.651 -16.026 -6.472 1.00 95.44 90 THR A CA 1
ATOM 667 C C . THR A 1 90 ? 20.892 -14.949 -5.410 1.00 95.44 90 THR A C 1
ATOM 669 O O . THR A 1 90 ? 20.557 -15.146 -4.244 1.00 95.44 90 THR A O 1
ATOM 672 N N . ASN A 1 91 ? 21.459 -13.798 -5.785 1.00 95.75 91 ASN A N 1
ATOM 673 C CA . ASN A 1 91 ? 21.699 -12.693 -4.864 1.00 95.75 91 ASN A CA 1
ATOM 674 C C . ASN A 1 91 ? 20.440 -11.823 -4.716 1.00 95.75 91 ASN A C 1
ATOM 676 O O . ASN A 1 91 ? 20.045 -11.112 -5.642 1.00 95.75 91 ASN A O 1
ATOM 680 N N . LEU A 1 92 ? 19.840 -11.846 -3.524 1.00 92.81 92 LEU A N 1
ATOM 681 C CA . LEU A 1 92 ? 18.621 -11.093 -3.230 1.00 92.81 92 LEU A CA 1
ATOM 682 C C . LEU A 1 92 ? 18.803 -9.580 -3.412 1.00 92.81 92 LEU A C 1
ATOM 684 O O . LEU A 1 92 ? 17.943 -8.935 -4.003 1.00 92.81 92 LEU A O 1
ATOM 688 N N . GLN A 1 93 ? 19.925 -9.013 -2.966 1.00 94.31 93 GLN A N 1
ATOM 689 C CA . GLN A 1 93 ? 20.151 -7.568 -3.040 1.00 94.31 93 GLN A CA 1
ATOM 690 C C . GLN A 1 93 ? 20.264 -7.075 -4.490 1.00 94.31 93 GLN A C 1
ATOM 692 O O . GLN A 1 93 ? 19.714 -6.031 -4.832 1.00 94.31 93 GLN A O 1
ATOM 697 N N . GLN A 1 94 ? 20.915 -7.853 -5.358 1.00 94.38 94 GLN A N 1
ATOM 698 C CA . GLN A 1 94 ? 20.988 -7.577 -6.797 1.00 94.38 94 GLN A CA 1
ATOM 699 C C . GLN A 1 94 ? 19.637 -7.740 -7.500 1.00 94.38 94 GLN A C 1
ATOM 701 O O . GLN A 1 94 ? 19.401 -7.123 -8.537 1.00 94.38 94 GLN A O 1
ATOM 706 N N . ASN A 1 95 ? 18.747 -8.583 -6.976 1.00 91.38 95 ASN A N 1
ATOM 707 C CA . ASN A 1 95 ? 17.382 -8.675 -7.484 1.00 91.38 95 ASN A CA 1
ATOM 708 C C . ASN A 1 95 ? 16.560 -7.462 -7.048 1.00 91.38 95 ASN A C 1
ATOM 710 O O . ASN A 1 95 ? 15.887 -6.870 -7.882 1.00 91.38 95 ASN A O 1
ATOM 714 N N . ILE A 1 96 ? 16.671 -7.045 -5.782 1.00 90.62 96 ILE A N 1
ATOM 715 C CA . ILE A 1 96 ? 16.005 -5.844 -5.256 1.00 90.62 96 ILE A CA 1
ATOM 716 C C . ILE A 1 96 ? 16.428 -4.598 -6.042 1.00 90.62 96 ILE A C 1
ATOM 718 O O . ILE A 1 96 ? 15.577 -3.784 -6.379 1.00 90.62 96 ILE A O 1
ATOM 722 N N . SER A 1 97 ? 17.707 -4.466 -6.413 1.00 92.00 97 SER A N 1
ATOM 723 C CA . SER A 1 97 ? 18.183 -3.313 -7.191 1.00 92.00 97 SER A CA 1
ATOM 724 C C . SER A 1 97 ? 17.635 -3.239 -8.621 1.00 92.00 97 SER A C 1
ATOM 726 O O . SER A 1 97 ? 17.821 -2.222 -9.279 1.00 92.00 97 SER A O 1
ATOM 728 N N . LYS A 1 98 ? 17.000 -4.305 -9.126 1.00 90.19 98 LYS A N 1
ATOM 729 C CA . LYS A 1 98 ? 16.320 -4.302 -10.432 1.00 90.19 98 LYS A CA 1
ATOM 730 C C . LYS A 1 98 ? 14.903 -3.741 -10.346 1.00 90.19 98 LYS A C 1
ATOM 732 O O . LYS A 1 98 ? 14.319 -3.452 -11.383 1.00 90.19 98 LYS A O 1
ATOM 737 N N . PHE A 1 99 ? 14.355 -3.585 -9.140 1.00 89.31 99 PHE A N 1
ATOM 738 C CA . PHE A 1 99 ? 13.056 -2.958 -8.961 1.00 89.31 99 PHE A CA 1
ATOM 739 C C . PHE A 1 99 ? 13.179 -1.433 -8.997 1.00 89.31 99 PHE A C 1
ATOM 741 O O . PHE A 1 99 ? 13.988 -0.840 -8.281 1.00 8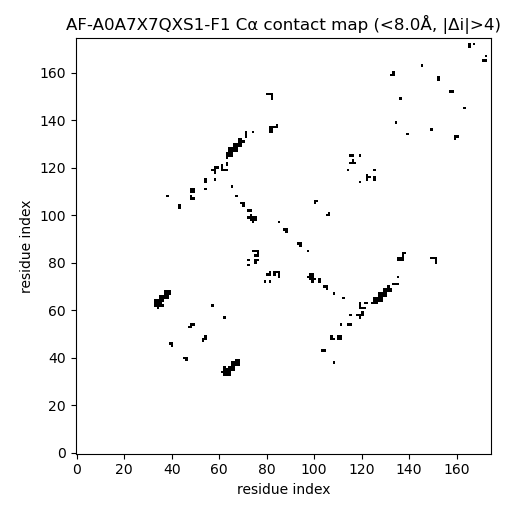9.31 99 PHE A O 1
ATOM 748 N N . ASN A 1 100 ? 12.320 -0.786 -9.779 1.00 88.56 100 ASN A N 1
ATOM 749 C CA . ASN A 1 100 ? 12.161 0.658 -9.774 1.00 88.56 100 ASN A CA 1
ATOM 750 C C . ASN A 1 100 ? 11.089 1.078 -8.756 1.00 88.56 100 ASN A C 1
ATOM 752 O O . ASN A 1 100 ? 9.924 1.284 -9.090 1.00 88.56 100 ASN A O 1
ATOM 756 N N . PHE A 1 101 ? 11.493 1.254 -7.499 1.00 85.56 101 PHE A N 1
ATOM 757 C CA . PHE A 1 101 ? 10.606 1.773 -6.449 1.00 85.56 101 PHE A CA 1
ATOM 758 C C . PHE A 1 101 ? 10.333 3.283 -6.557 1.00 85.56 101 PHE A C 1
ATOM 760 O O . PHE A 1 101 ? 9.547 3.816 -5.775 1.00 85.56 101 PHE A O 1
ATOM 767 N N . ALA A 1 102 ? 10.971 3.979 -7.505 1.00 86.38 102 ALA A N 1
ATOM 768 C CA . ALA A 1 102 ? 10.815 5.416 -7.712 1.00 86.38 102 ALA A CA 1
ATOM 769 C C . ALA A 1 102 ? 9.699 5.770 -8.709 1.00 86.38 102 ALA A C 1
ATOM 771 O O . ALA A 1 102 ? 9.479 6.952 -8.976 1.00 86.38 102 ALA A O 1
ATOM 772 N N . ILE A 1 103 ? 8.980 4.782 -9.257 1.00 86.12 103 ILE A N 1
ATOM 773 C CA . ILE A 1 103 ? 7.809 5.066 -10.092 1.00 86.12 103 ILE A CA 1
ATOM 774 C C . ILE A 1 103 ? 6.772 5.883 -9.300 1.00 86.12 103 ILE A C 1
ATOM 776 O O . ILE A 1 103 ? 6.608 5.659 -8.095 1.00 86.12 103 ILE A O 1
ATOM 780 N N . PRO A 1 104 ? 6.047 6.820 -9.940 1.00 86.06 104 PRO A N 1
ATOM 781 C CA . PRO A 1 104 ? 5.253 7.812 -9.215 1.00 86.06 104 PRO A CA 1
ATOM 782 C C . PRO A 1 104 ? 4.228 7.236 -8.225 1.00 86.06 104 PRO A C 1
ATOM 784 O O . PRO A 1 104 ? 4.059 7.785 -7.136 1.00 86.06 104 PRO A O 1
ATOM 787 N N . ALA A 1 105 ? 3.575 6.119 -8.565 1.00 81.19 105 ALA A N 1
ATOM 788 C CA . ALA A 1 105 ? 2.593 5.470 -7.694 1.00 81.19 105 ALA A CA 1
ATOM 789 C C . ALA A 1 105 ? 3.247 4.932 -6.410 1.00 81.19 105 ALA A C 1
ATOM 791 O O . ALA A 1 105 ? 2.814 5.253 -5.302 1.00 81.19 105 ALA A O 1
ATOM 792 N N . LEU A 1 106 ? 4.356 4.195 -6.542 1.00 84.69 106 LEU A N 1
ATOM 793 C CA . LEU A 1 106 ? 5.107 3.684 -5.393 1.00 84.69 106 LEU A CA 1
ATOM 794 C C . LEU A 1 106 ? 5.753 4.798 -4.572 1.00 84.69 106 LEU A C 1
ATOM 796 O O . LEU A 1 106 ? 5.752 4.713 -3.345 1.00 84.69 106 LEU A O 1
ATOM 800 N N . ALA A 1 107 ? 6.239 5.863 -5.212 1.00 86.19 107 ALA A N 1
ATOM 801 C CA . ALA A 1 107 ? 6.760 7.029 -4.508 1.00 86.19 107 ALA A CA 1
ATOM 802 C C . ALA A 1 107 ? 5.677 7.686 -3.632 1.00 86.19 107 ALA A C 1
ATOM 804 O O . ALA A 1 107 ? 5.935 8.051 -2.482 1.00 86.19 107 ALA A O 1
ATOM 805 N N . MET A 1 108 ? 4.444 7.784 -4.139 1.00 87.69 108 MET A N 1
ATOM 806 C CA . MET A 1 108 ? 3.318 8.327 -3.382 1.00 87.69 108 MET A CA 1
ATOM 807 C C . MET A 1 108 ? 2.907 7.412 -2.220 1.00 87.69 108 MET A C 1
ATOM 809 O O . MET A 1 108 ? 2.741 7.892 -1.095 1.00 87.69 108 MET A O 1
ATOM 813 N N . HIS A 1 109 ? 2.809 6.098 -2.454 1.00 88.75 109 HIS A N 1
ATOM 814 C CA . HIS A 1 109 ? 2.564 5.116 -1.392 1.00 88.75 109 HIS A CA 1
ATOM 815 C C . HIS A 1 109 ? 3.649 5.188 -0.309 1.00 88.75 109 HIS A C 1
ATOM 817 O O . HIS A 1 109 ? 3.340 5.278 0.880 1.00 88.75 109 HIS A O 1
ATOM 823 N N . GLY A 1 110 ? 4.921 5.224 -0.714 1.00 88.38 110 GLY A N 1
ATOM 824 C CA . GLY A 1 110 ? 6.066 5.351 0.182 1.00 88.38 110 GLY A CA 1
ATOM 825 C C . GLY A 1 110 ? 6.014 6.624 1.026 1.00 88.38 110 GLY A C 1
ATOM 826 O O . GLY A 1 110 ? 6.222 6.556 2.235 1.00 88.38 110 GLY A O 1
ATOM 827 N N . SER A 1 111 ? 5.658 7.768 0.429 1.00 90.25 111 SER A N 1
ATOM 828 C CA . SER A 1 111 ? 5.513 9.038 1.155 1.00 90.25 111 SER A CA 1
ATOM 829 C C . SER A 1 111 ? 4.423 8.977 2.231 1.00 90.25 111 SER A C 1
ATOM 831 O O . SER A 1 111 ? 4.626 9.453 3.349 1.00 90.25 111 SER A O 1
ATOM 833 N N . MET A 1 112 ? 3.282 8.355 1.924 1.00 90.81 112 MET A N 1
ATOM 834 C CA . MET A 1 112 ? 2.200 8.149 2.890 1.00 90.81 112 MET A CA 1
ATOM 835 C C . MET A 1 112 ? 2.633 7.253 4.052 1.00 90.81 112 MET A C 1
ATOM 837 O O . MET A 1 112 ? 2.401 7.585 5.213 1.00 90.81 112 MET A O 1
ATOM 841 N N . ILE A 1 113 ? 3.290 6.132 3.746 1.00 90.94 113 ILE A N 1
ATOM 842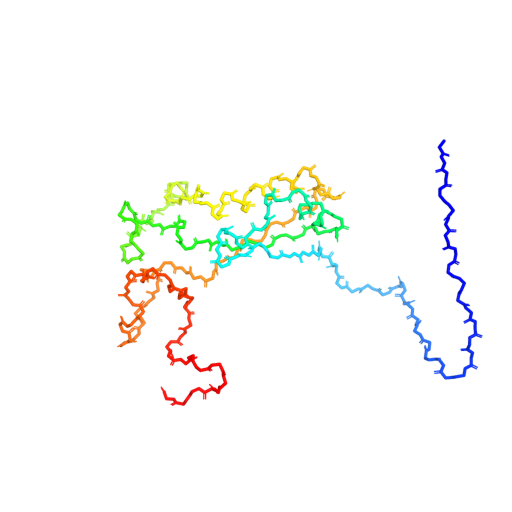 C CA . ILE A 1 113 ? 3.763 5.175 4.753 1.00 90.94 113 ILE A CA 1
ATOM 843 C C . ILE A 1 113 ? 4.809 5.826 5.662 1.00 90.94 113 ILE A C 1
ATOM 845 O O . ILE A 1 113 ? 4.703 5.712 6.880 1.00 90.94 113 ILE A O 1
ATOM 849 N N . GLN A 1 114 ? 5.775 6.556 5.097 1.00 91.31 114 GLN A N 1
ATOM 850 C CA . GLN A 1 114 ? 6.768 7.305 5.876 1.00 91.31 114 GLN A CA 1
ATOM 851 C C . GLN A 1 114 ? 6.108 8.349 6.779 1.00 91.31 114 GLN A C 1
ATOM 853 O O . GLN A 1 114 ? 6.498 8.504 7.934 1.00 91.31 114 GLN A O 1
ATOM 858 N N . TRP A 1 115 ? 5.081 9.042 6.279 1.00 93.31 115 TRP A N 1
ATOM 859 C CA . TRP A 1 115 ? 4.337 9.997 7.089 1.00 93.31 115 TRP A CA 1
ATOM 860 C C . TRP A 1 115 ? 3.605 9.305 8.245 1.00 93.31 115 TRP A C 1
ATOM 862 O O . TRP A 1 115 ? 3.725 9.755 9.382 1.00 93.31 115 TRP A O 1
ATOM 872 N N . LEU A 1 116 ? 2.905 8.193 7.997 1.00 92.75 116 LEU A N 1
ATOM 873 C CA . LEU A 1 116 ? 2.217 7.429 9.044 1.00 92.75 116 LEU A CA 1
ATOM 874 C C . LEU A 1 116 ? 3.189 6.840 10.072 1.00 92.75 116 LEU A C 1
ATOM 876 O O . LEU A 1 116 ? 2.905 6.898 11.262 1.00 92.75 116 LEU A O 1
ATOM 880 N N . ALA A 1 117 ? 4.361 6.368 9.647 1.00 90.75 117 ALA A N 1
ATOM 881 C CA . ALA A 1 117 ? 5.402 5.872 10.548 1.00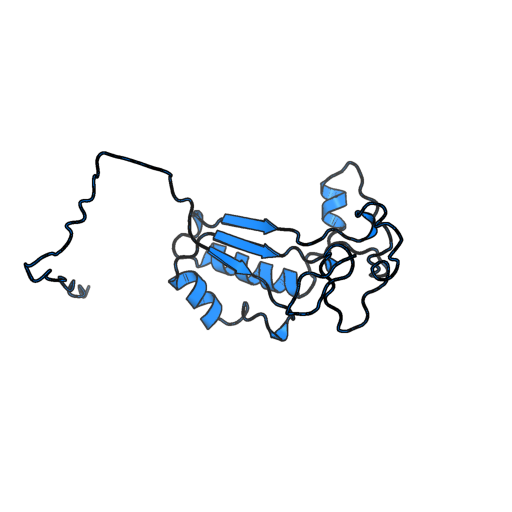 90.75 117 ALA A CA 1
ATOM 882 C C . ALA A 1 117 ? 5.908 6.933 11.545 1.00 90.75 117 ALA A C 1
ATOM 884 O O . ALA A 1 117 ? 6.482 6.578 12.568 1.00 90.75 117 ALA A O 1
ATOM 885 N N . ALA A 1 118 ? 5.688 8.223 11.270 1.00 93.00 118 ALA A N 1
ATOM 886 C CA . ALA A 1 118 ?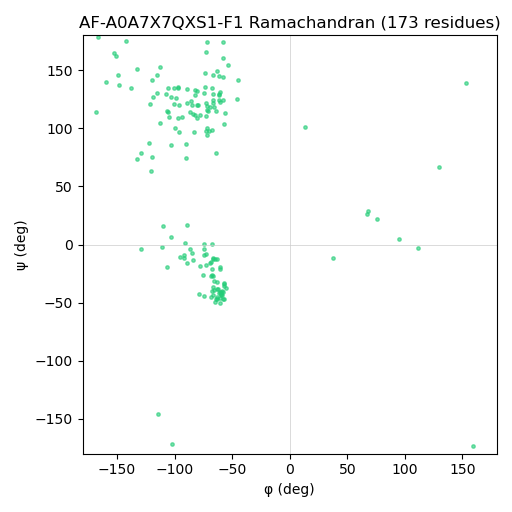 6.021 9.319 12.179 1.00 93.00 118 ALA A CA 1
ATOM 887 C C . ALA A 1 118 ? 4.796 9.965 12.856 1.00 93.00 118 ALA A C 1
ATOM 889 O O . ALA A 1 118 ? 4.958 10.655 13.858 1.00 93.00 118 ALA A O 1
ATOM 890 N N . ASN A 1 119 ? 3.587 9.793 12.306 1.00 93.69 119 ASN A N 1
ATOM 891 C CA . ASN A 1 119 ? 2.410 10.587 12.686 1.00 93.69 119 ASN A CA 1
ATOM 892 C C . ASN A 1 119 ? 1.161 9.768 13.030 1.00 93.69 119 ASN A C 1
ATOM 894 O O . ASN A 1 119 ? 0.147 10.372 13.382 1.00 93.69 119 ASN A O 1
ATOM 898 N N . ALA A 1 120 ? 1.178 8.438 12.901 1.00 93.19 120 ALA A N 1
ATOM 899 C CA . ALA A 1 120 ? 0.079 7.593 13.366 1.00 93.19 120 ALA A CA 1
ATOM 900 C C . ALA A 1 120 ? -0.165 7.789 14.875 1.00 93.19 120 ALA A C 1
ATOM 902 O O . ALA A 1 120 ? 0.694 8.293 15.594 1.00 93.19 120 ALA A O 1
ATOM 903 N N . LEU A 1 121 ? -1.349 7.405 15.364 1.00 93.69 121 LEU A N 1
ATOM 904 C CA . LEU A 1 121 ? -1.643 7.482 16.803 1.00 93.69 121 LEU A CA 1
ATOM 905 C C . LEU A 1 121 ? -0.766 6.523 17.622 1.00 93.69 121 LEU A C 1
ATOM 907 O O . LEU A 1 121 ? -0.418 6.842 18.753 1.00 93.69 121 LEU A O 1
ATOM 911 N N . GLU A 1 122 ? -0.393 5.389 17.023 1.00 91.38 122 GLU A N 1
ATOM 912 C CA . GLU A 1 122 ? 0.490 4.365 17.594 1.00 91.38 122 GLU A CA 1
ATOM 913 C C . GLU A 1 122 ? 1.553 3.972 16.543 1.00 91.38 122 GLU A C 1
ATOM 915 O O . GLU A 1 122 ? 1.435 2.922 15.898 1.00 91.38 122 GLU A O 1
ATOM 920 N N . PRO A 1 123 ? 2.555 4.833 16.269 1.00 90.56 123 PRO A N 1
ATOM 921 C CA . PRO A 1 123 ? 3.532 4.612 15.198 1.00 90.56 123 PRO A CA 1
ATOM 922 C C . PRO A 1 123 ? 4.301 3.290 15.315 1.00 90.56 123 PRO A C 1
ATOM 924 O O . PRO A 1 123 ? 4.599 2.647 14.310 1.00 90.56 123 PRO A O 1
ATOM 927 N N . GLU A 1 124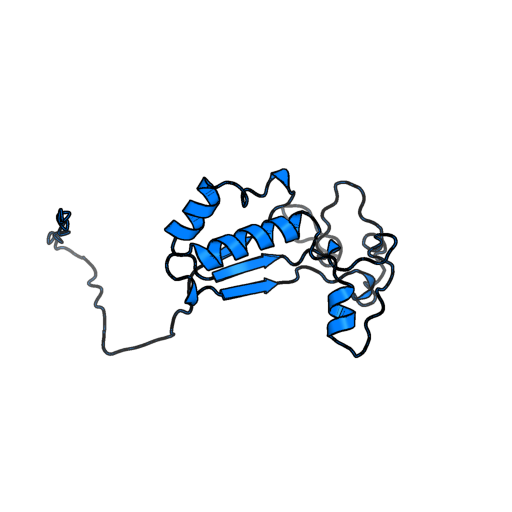 ? 4.574 2.843 16.537 1.00 92.12 124 GLU A N 1
ATOM 928 C CA . GLU A 1 124 ? 5.258 1.5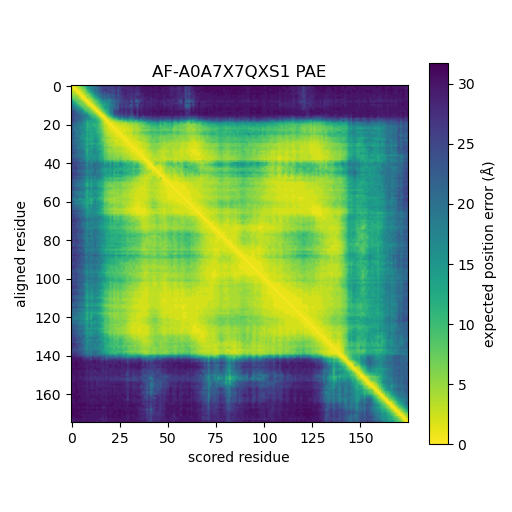89 16.856 1.00 92.12 124 GLU A CA 1
ATOM 929 C C . GLU A 1 124 ? 4.439 0.333 16.526 1.00 92.12 124 GLU A C 1
ATOM 931 O O . GLU A 1 124 ? 4.989 -0.766 16.467 1.00 92.12 124 GLU A O 1
ATOM 936 N N . ARG A 1 125 ? 3.131 0.486 16.289 1.00 92.00 125 ARG A N 1
ATOM 937 C CA . ARG A 1 125 ? 2.207 -0.601 15.933 1.00 92.00 125 ARG A CA 1
ATOM 938 C C . ARG A 1 125 ? 1.860 -0.633 14.448 1.00 92.00 125 ARG A C 1
ATOM 940 O O . ARG A 1 125 ? 0.987 -1.410 14.053 1.00 92.00 125 ARG A O 1
ATOM 947 N N . MET A 1 126 ? 2.508 0.205 13.638 1.00 93.12 126 MET A N 1
ATOM 948 C CA . MET A 1 126 ? 2.290 0.252 12.197 1.00 93.12 126 MET A CA 1
ATOM 949 C C . MET A 1 126 ? 2.767 -1.038 11.525 1.00 93.12 126 MET A C 1
ATOM 951 O O . MET A 1 126 ? 3.932 -1.419 11.612 1.00 93.12 126 MET A O 1
ATOM 955 N N . VAL A 1 127 ? 1.864 -1.683 10.793 1.00 93.19 127 VAL A N 1
ATOM 956 C CA . VAL A 1 127 ? 2.124 -2.876 9.989 1.00 93.19 127 VAL A CA 1
ATOM 957 C C . VAL A 1 127 ? 1.916 -2.543 8.521 1.00 93.19 127 VAL A C 1
ATOM 959 O O . VAL A 1 127 ? 0.876 -2.014 8.121 1.00 93.19 127 VAL A O 1
ATOM 962 N N . LEU A 1 128 ? 2.903 -2.904 7.705 1.00 92.94 128 LEU A N 1
ATOM 963 C CA . LEU A 1 128 ? 2.831 -2.792 6.257 1.00 92.94 128 LEU A CA 1
ATOM 964 C C . LEU A 1 128 ? 2.572 -4.162 5.631 1.00 92.94 128 LEU A C 1
ATOM 966 O O . LEU A 1 128 ? 3.320 -5.109 5.868 1.00 92.94 128 LEU A O 1
ATOM 970 N N . VAL A 1 129 ? 1.540 -4.256 4.795 1.00 92.56 129 VAL A N 1
ATOM 971 C CA . VAL A 1 129 ? 1.205 -5.472 4.049 1.00 92.56 129 VAL A CA 1
ATOM 972 C C . VAL A 1 129 ? 1.428 -5.224 2.562 1.00 92.56 129 VAL A C 1
ATOM 974 O O . VAL A 1 129 ? 0.635 -4.556 1.899 1.00 92.56 129 VAL A O 1
ATOM 977 N N . GLY A 1 130 ? 2.517 -5.778 2.033 1.00 88.25 130 GLY A N 1
ATOM 978 C CA . GLY A 1 130 ? 2.779 -5.827 0.598 1.00 88.25 130 GLY A CA 1
ATOM 979 C C . GLY A 1 130 ? 1.894 -6.860 -0.087 1.00 88.25 130 GLY A C 1
ATOM 980 O O . GLY A 1 130 ? 1.829 -8.003 0.360 1.00 88.25 130 GLY A O 1
ATOM 981 N N . SER A 1 131 ? 1.225 -6.488 -1.178 1.00 85.69 131 SER A N 1
ATOM 982 C CA . SER A 1 131 ? 0.472 -7.450 -1.983 1.00 85.69 131 SER A CA 1
ATOM 983 C C . SER A 1 131 ? 0.672 -7.220 -3.473 1.00 85.69 131 SER A C 1
ATOM 985 O O . SER A 1 131 ? 0.619 -6.091 -3.956 1.00 85.69 131 SER A O 1
ATOM 987 N N . LEU A 1 132 ? 0.908 -8.311 -4.192 1.00 78.69 132 LEU A N 1
ATOM 988 C CA . LEU A 1 132 ? 1.046 -8.330 -5.639 1.00 78.69 132 LEU A CA 1
ATOM 989 C C . LEU A 1 132 ? -0.287 -8.767 -6.246 1.00 78.69 132 LEU A C 1
ATOM 991 O O . LEU A 1 132 ? -0.808 -9.818 -5.882 1.00 78.69 132 LEU A O 1
ATOM 995 N N . TRP A 1 133 ? -0.832 -7.970 -7.164 1.00 75.94 133 TRP A N 1
ATOM 996 C CA . TRP A 1 133 ? -2.023 -8.364 -7.927 1.00 75.94 133 TRP A CA 1
ATOM 997 C C . TRP A 1 133 ? -1.667 -9.325 -9.055 1.00 75.94 133 TRP A C 1
ATOM 999 O O . TRP A 1 133 ? -2.362 -10.304 -9.299 1.00 75.94 133 TRP A O 1
ATOM 1009 N N . THR A 1 134 ? -0.576 -9.025 -9.754 1.00 72.38 134 THR A N 1
ATOM 1010 C CA . THR A 1 134 ? -0.091 -9.803 -10.883 1.00 72.38 134 THR A CA 1
ATOM 1011 C C . THR A 1 134 ? 1.416 -9.736 -10.951 1.00 72.38 134 THR A C 1
ATOM 1013 O O . THR A 1 134 ? 1.966 -8.646 -10.817 1.00 72.38 134 THR A O 1
ATOM 1016 N N . PRO A 1 135 ? 2.100 -10.856 -11.207 1.00 74.31 135 PRO A N 1
ATOM 1017 C CA . PRO A 1 135 ? 3.484 -10.785 -11.627 1.00 74.31 135 PRO A CA 1
ATOM 1018 C C . PRO A 1 135 ? 3.577 -10.284 -13.084 1.00 74.31 135 PRO A C 1
ATOM 1020 O O . PRO A 1 135 ? 2.565 -10.314 -13.808 1.00 74.31 135 PRO A O 1
ATOM 1023 N N . PRO A 1 136 ? 4.774 -9.873 -13.536 1.00 73.62 136 PRO A N 1
ATOM 1024 C CA . PRO A 1 136 ? 5.047 -9.615 -14.946 1.00 73.62 136 PRO A CA 1
ATOM 1025 C C . PRO A 1 136 ? 4.690 -10.809 -15.839 1.00 73.62 136 PRO A C 1
ATOM 1027 O O . PRO A 1 136 ? 4.699 -11.959 -15.394 1.00 73.62 136 PRO A O 1
ATOM 1030 N N . HIS A 1 137 ? 4.395 -10.551 -17.117 1.00 71.88 137 HIS A N 1
ATOM 1031 C CA . HIS A 1 137 ? 3.907 -11.584 -18.039 1.00 71.88 137 HIS A CA 1
ATOM 1032 C C . HIS A 1 137 ? 4.869 -12.763 -18.181 1.00 71.88 137 HIS A C 1
ATOM 1034 O O . HIS A 1 137 ? 4.432 -13.906 -18.144 1.00 71.88 137 HIS A O 1
ATOM 1040 N N . TRP A 1 138 ? 6.173 -12.506 -18.248 1.00 73.00 138 TRP A N 1
ATOM 1041 C CA . TRP A 1 138 ? 7.203 -13.541 -18.367 1.00 73.00 138 TRP A CA 1
ATOM 1042 C C . TRP A 1 138 ? 7.324 -14.479 -17.150 1.00 73.00 138 TRP A C 1
ATOM 1044 O O . TRP A 1 138 ? 7.992 -15.505 -17.242 1.00 73.00 138 TRP A O 1
ATOM 1054 N N . MET A 1 139 ? 6.697 -14.150 -16.013 1.00 77.38 139 MET A N 1
ATOM 1055 C CA . MET A 1 139 ? 6.593 -15.043 -14.849 1.00 77.38 139 MET A CA 1
ATOM 1056 C C . MET A 1 139 ? 5.320 -15.900 -14.865 1.00 77.38 139 MET A C 1
ATOM 1058 O O . MET A 1 139 ? 5.176 -16.805 -14.043 1.00 77.38 139 MET A O 1
ATOM 1062 N N . LYS A 1 140 ? 4.367 -15.603 -15.753 1.00 72.69 140 LYS A N 1
ATOM 1063 C CA . LYS A 1 140 ? 3.155 -16.403 -15.922 1.00 72.69 140 LYS A CA 1
ATOM 1064 C C . LYS A 1 140 ? 3.517 -17.581 -16.826 1.00 72.69 140 LYS A C 1
ATOM 1066 O O . LYS A 1 140 ? 4.171 -17.402 -17.850 1.00 72.69 140 LYS A O 1
ATOM 1071 N N . GLY A 1 141 ? 3.120 -18.794 -16.436 1.00 58.91 141 GLY A N 1
ATOM 1072 C CA . GLY A 1 141 ? 3.235 -19.962 -17.312 1.00 58.91 141 GLY A CA 1
ATOM 1073 C C . GLY A 1 141 ? 2.480 -19.745 -18.633 1.00 58.91 141 GLY A C 1
ATOM 1074 O O . GLY A 1 141 ? 1.781 -18.741 -18.774 1.00 58.91 141 GLY A O 1
ATOM 1075 N N . PRO A 1 142 ? 2.581 -20.672 -19.601 1.00 56.22 142 PRO A N 1
ATOM 1076 C CA . PRO A 1 142 ? 1.885 -20.542 -20.876 1.00 56.22 142 PRO A CA 1
ATOM 1077 C C . PRO A 1 142 ? 0.378 -20.393 -20.631 1.00 56.22 142 PRO A C 1
ATOM 1079 O O . PRO A 1 142 ? -0.316 -21.352 -20.297 1.00 56.22 142 PRO A O 1
ATOM 1082 N N . THR A 1 143 ? -0.132 -19.170 -20.768 1.00 52.66 143 THR A N 1
ATOM 1083 C CA . THR A 1 143 ? -1.563 -18.885 -20.789 1.00 52.66 143 THR A CA 1
ATOM 1084 C C . THR A 1 143 ? -2.066 -19.452 -22.107 1.00 52.66 143 THR A C 1
ATOM 1086 O O . THR A 1 143 ? -1.823 -18.854 -23.154 1.00 52.66 143 THR A O 1
ATOM 1089 N N . GLY A 1 144 ? -2.629 -20.664 -22.087 1.00 42.25 144 GLY A N 1
ATOM 1090 C CA . GLY A 1 144 ? -3.019 -21.384 -23.304 1.00 42.25 144 GLY A CA 1
ATOM 1091 C C . GLY A 1 144 ? -3.759 -20.496 -24.313 1.00 42.25 144 GLY A C 1
ATOM 1092 O O . GLY A 1 144 ? -4.532 -19.644 -23.902 1.00 42.25 144 GLY A O 1
ATOM 1093 N N . SER A 1 145 ? -3.485 -20.696 -25.606 1.00 37.28 145 SER A N 1
ATOM 1094 C CA . SER A 1 145 ? -4.111 -20.184 -26.851 1.00 37.28 145 SER A CA 1
ATOM 1095 C C . SER A 1 145 ? -4.657 -18.745 -26.978 1.00 37.28 145 SER A C 1
ATOM 1097 O O . SER A 1 145 ? -4.951 -18.350 -28.101 1.00 37.28 145 SER A O 1
ATOM 1099 N N . LYS A 1 146 ? -4.815 -17.939 -25.926 1.00 44.22 146 LYS A N 1
ATOM 1100 C CA . LYS A 1 146 ? -5.367 -16.578 -26.001 1.00 44.22 146 LYS A CA 1
ATOM 1101 C C . LYS A 1 146 ? -4.224 -15.565 -25.911 1.00 44.22 146 LYS A C 1
ATOM 1103 O O . LYS A 1 146 ? -3.889 -15.064 -24.842 1.00 44.22 146 LYS A O 1
ATOM 1108 N N . SER A 1 147 ? -3.627 -15.278 -27.068 1.00 39.88 147 SER A N 1
ATOM 1109 C CA . SER A 1 147 ? -2.568 -14.277 -27.290 1.00 39.88 147 SER A CA 1
ATOM 1110 C C . SER A 1 147 ? -3.022 -12.820 -27.110 1.00 39.88 147 SER A C 1
ATOM 1112 O O . SER A 1 147 ? -2.242 -11.889 -27.288 1.00 39.88 147 SER A O 1
ATOM 1114 N N . GLU A 1 148 ? -4.289 -12.599 -26.767 1.00 43.94 148 GLU A N 1
ATOM 1115 C CA . GLU A 1 148 ? -4.876 -11.275 -26.514 1.00 43.94 148 GLU A CA 1
ATOM 1116 C C . GLU A 1 148 ? -4.330 -10.641 -25.222 1.00 43.94 148 GLU A C 1
ATOM 1118 O O . GLU A 1 148 ? -4.420 -9.437 -25.021 1.00 43.94 148 GLU A O 1
ATOM 1123 N N . TYR A 1 149 ? -3.704 -11.453 -24.364 1.00 44.78 149 TYR A N 1
ATOM 1124 C CA . TYR A 1 149 ? -3.122 -11.043 -23.085 1.00 44.78 149 TYR A CA 1
ATOM 1125 C C . TYR A 1 149 ? -1.584 -11.089 -23.088 1.00 44.78 149 TYR A C 1
ATOM 1127 O O . TYR A 1 149 ? -0.959 -11.098 -22.027 1.00 44.78 149 TYR A O 1
ATOM 1135 N N . THR A 1 150 ? -0.962 -11.161 -24.270 1.00 39.06 150 THR A N 1
ATOM 1136 C CA . THR A 1 150 ? 0.497 -11.251 -24.466 1.00 39.06 150 THR A CA 1
ATOM 1137 C C . THR A 1 150 ? 1.009 -10.070 -25.293 1.00 39.06 150 THR A C 1
ATOM 1139 O O . THR A 1 150 ? 1.491 -10.243 -26.412 1.00 39.06 150 THR A O 1
ATOM 1142 N N . GLY A 1 151 ? 0.877 -8.852 -24.763 1.00 44.84 151 GLY A N 1
ATOM 1143 C CA . GLY A 1 151 ? 1.255 -7.618 -25.454 1.00 44.84 151 GLY A CA 1
ATOM 1144 C C . GLY A 1 151 ? 1.644 -6.494 -24.495 1.00 44.84 151 GLY A C 1
ATOM 1145 O O . GLY A 1 151 ? 1.411 -6.578 -23.293 1.00 44.84 151 GLY A O 1
ATOM 1146 N N . GLN A 1 152 ? 2.288 -5.456 -25.030 1.00 45.19 152 GLN A N 1
ATOM 1147 C CA . GLN A 1 152 ? 2.381 -4.168 -24.340 1.00 45.19 152 GLN A CA 1
ATOM 1148 C C . GLN A 1 152 ? 0.955 -3.633 -24.147 1.00 45.19 152 GLN A C 1
ATOM 1150 O O . GLN A 1 152 ? 0.215 -3.633 -25.132 1.00 45.19 152 GLN A O 1
ATOM 1155 N N . PRO A 1 153 ? 0.542 -3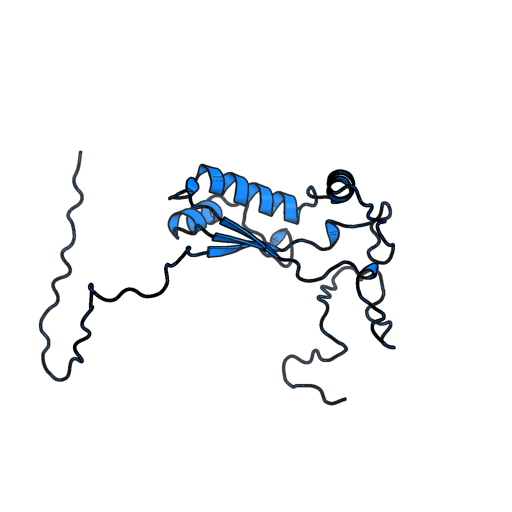.212 -22.940 1.00 44.47 153 PRO A N 1
ATOM 1156 C CA . PRO A 1 153 ? -0.786 -2.642 -22.764 1.00 44.47 153 PRO A CA 1
ATOM 1157 C C . PRO A 1 153 ? -0.922 -1.391 -23.639 1.00 44.47 153 PRO A C 1
ATOM 1159 O O . PRO A 1 153 ? -0.049 -0.519 -23.640 1.00 44.47 153 PRO A O 1
ATOM 1162 N N . SER A 1 154 ? -2.015 -1.300 -24.395 1.00 46.38 154 SER A N 1
ATOM 1163 C CA . SER A 1 154 ? -2.385 -0.068 -25.087 1.00 46.38 154 SER A CA 1
ATOM 1164 C C . SER A 1 154 ? -2.611 1.029 -24.042 1.00 46.38 154 SER A C 1
ATOM 1166 O O . SER A 1 154 ? -3.116 0.760 -22.948 1.00 46.38 154 SER A O 1
ATOM 1168 N N . ALA A 1 155 ? -2.267 2.282 -24.354 1.00 38.62 155 ALA A N 1
ATOM 1169 C CA . ALA A 1 155 ? -2.536 3.397 -23.448 1.00 38.62 155 ALA A CA 1
ATOM 1170 C C . ALA A 1 155 ? -4.043 3.460 -23.117 1.00 38.62 155 ALA A C 1
ATOM 1172 O O . ALA A 1 155 ? -4.857 3.730 -23.997 1.00 38.62 155 ALA A O 1
ATOM 1173 N N . GLY A 1 156 ? -4.402 3.205 -21.854 1.00 41.72 156 GLY A N 1
ATOM 1174 C CA . GLY A 1 156 ? -5.789 3.198 -21.371 1.00 41.72 156 GLY A CA 1
ATOM 1175 C C . GLY A 1 156 ? -6.346 1.830 -20.958 1.00 41.72 156 GLY A C 1
ATOM 1176 O O . GLY A 1 156 ? -7.465 1.779 -20.452 1.00 41.72 156 GLY A O 1
ATOM 1177 N N . GLU A 1 157 ? -5.590 0.739 -21.113 1.00 43.16 157 GLU A N 1
ATOM 1178 C CA . GLU A 1 157 ? -6.054 -0.607 -20.763 1.00 43.16 157 GLU A CA 1
ATOM 1179 C C . GLU A 1 157 ? -5.433 -1.125 -19.454 1.00 43.16 157 GLU A C 1
ATOM 1181 O O . GLU A 1 157 ? -4.251 -1.456 -19.370 1.00 43.16 157 GLU A O 1
ATOM 1186 N N . TYR A 1 158 ? -6.258 -1.218 -18.408 1.00 39.25 158 TYR A N 1
ATOM 1187 C CA . TYR A 1 158 ? -5.882 -1.750 -17.095 1.00 39.25 158 TYR A CA 1
ATOM 1188 C C . TYR A 1 158 ? -6.141 -3.260 -17.026 1.00 39.25 158 TYR A C 1
ATOM 1190 O O . TYR A 1 158 ? -7.099 -3.709 -16.393 1.00 39.25 158 TYR A O 1
ATOM 1198 N N . PHE A 1 159 ? -5.313 -4.076 -17.676 1.00 45.22 159 PHE A N 1
ATOM 1199 C CA . PHE A 1 159 ? -5.478 -5.529 -17.586 1.00 45.22 159 PHE A CA 1
ATOM 1200 C C . PHE A 1 159 ? -4.820 -6.088 -16.321 1.00 45.22 159 PHE A C 1
ATOM 1202 O O . PHE A 1 159 ? -3.629 -6.388 -16.263 1.00 45.22 159 PHE A O 1
ATOM 1209 N N . THR A 1 160 ? -5.641 -6.277 -15.290 1.00 41.69 160 THR A N 1
ATOM 1210 C CA . THR A 1 160 ? -5.370 -7.294 -14.265 1.00 41.69 160 THR A CA 1
ATOM 1211 C C . THR A 1 160 ? -5.475 -8.684 -14.913 1.00 41.69 160 THR A C 1
ATOM 1213 O O . THR A 1 160 ? -6.283 -8.864 -15.826 1.00 41.69 160 THR A O 1
ATOM 1216 N N . PRO A 1 161 ? -4.682 -9.691 -14.506 1.00 38.50 161 PRO A N 1
ATOM 1217 C CA . PRO A 1 161 ? -4.846 -11.044 -15.007 1.00 38.50 161 PRO A CA 1
ATOM 1218 C C . PRO A 1 161 ? -6.125 -11.616 -14.404 1.00 38.50 161 PRO A C 1
ATOM 1220 O O . PRO A 1 161 ? -6.119 -12.166 -13.307 1.00 38.50 161 PRO A O 1
ATOM 1223 N N . TRP A 1 162 ? -7.224 -11.501 -15.129 1.00 38.00 162 TRP A N 1
ATOM 1224 C CA . TRP A 1 162 ? -8.309 -12.453 -14.988 1.00 38.00 162 TRP A CA 1
ATOM 1225 C C . TRP A 1 162 ? -8.161 -13.485 -16.089 1.00 38.00 162 TRP A C 1
ATOM 1227 O O . TRP A 1 162 ? -7.835 -13.159 -17.232 1.00 38.00 162 TRP A O 1
ATOM 1237 N N . MET A 1 163 ? -8.314 -14.750 -15.696 1.00 33.59 163 MET A N 1
ATOM 1238 C CA . MET A 1 163 ? -8.390 -15.873 -16.616 1.00 33.59 163 MET A CA 1
ATOM 1239 C C . MET A 1 163 ? -9.344 -15.507 -17.750 1.00 33.59 163 MET A C 1
ATOM 1241 O O . MET A 1 163 ? -10.459 -15.076 -17.489 1.00 33.59 163 MET A O 1
ATOM 1245 N N . SER A 1 164 ? -8.845 -15.623 -18.978 1.00 33.78 164 SER A N 1
ATOM 1246 C CA . SER A 1 164 ? -9.592 -15.646 -20.233 1.00 33.78 164 SER A CA 1
ATOM 1247 C C . SER A 1 164 ? -11.069 -15.209 -20.169 1.00 33.78 164 SER A C 1
ATOM 1249 O O . SER A 1 164 ? -11.936 -16.035 -19.912 1.00 33.78 164 SER A O 1
ATOM 1251 N N . GLY A 1 165 ? -11.355 -13.975 -20.585 1.00 37.72 165 GLY A N 1
ATOM 1252 C CA . GLY A 1 165 ? -12.418 -13.766 -21.572 1.00 37.72 165 GLY A CA 1
ATOM 1253 C C . GLY A 1 165 ? -13.848 -13.415 -21.153 1.00 37.72 165 GLY A C 1
ATOM 1254 O O . GLY A 1 165 ? -14.637 -13.264 -22.073 1.00 37.72 165 GLY A O 1
ATOM 1255 N N . ASP A 1 166 ? -14.197 -13.193 -19.884 1.00 32.62 166 ASP A N 1
ATOM 1256 C CA . ASP A 1 166 ? -15.576 -12.794 -19.537 1.00 32.62 166 ASP A CA 1
ATOM 1257 C C . ASP A 1 166 ? -15.642 -11.459 -18.784 1.00 32.62 166 ASP A C 1
ATOM 1259 O O . ASP A 1 166 ? -15.672 -11.404 -17.556 1.00 32.62 166 ASP A O 1
ATOM 1263 N N . TYR A 1 167 ? -15.708 -10.355 -19.535 1.00 40.44 167 TYR A N 1
ATOM 1264 C CA . TYR A 1 167 ? -16.166 -9.057 -19.026 1.00 40.44 167 TYR A CA 1
ATOM 1265 C C . TYR A 1 167 ? -17.402 -8.588 -19.807 1.00 40.44 167 TYR A C 1
ATOM 1267 O O . TYR A 1 167 ? -17.356 -7.656 -20.605 1.00 40.44 167 TYR A O 1
ATOM 1275 N N . SER A 1 168 ? -18.548 -9.197 -19.510 1.00 34.62 168 SER A N 1
ATOM 1276 C CA . SER A 1 168 ? -19.801 -8.447 -19.407 1.00 34.62 168 SER A CA 1
ATOM 1277 C C . SER A 1 168 ? -20.078 -8.230 -17.923 1.00 34.62 168 SER A C 1
ATOM 1279 O O . SER A 1 168 ? -20.189 -9.196 -17.169 1.00 34.62 168 SER A O 1
ATOM 1281 N N . TYR A 1 169 ? -20.179 -6.971 -17.487 1.00 38.12 169 TYR A N 1
ATOM 1282 C CA . TYR A 1 169 ? -20.671 -6.601 -16.155 1.00 38.12 169 TYR A CA 1
ATOM 1283 C C . TYR A 1 169 ? -22.150 -7.029 -16.054 1.00 38.12 169 TYR A C 1
ATOM 1285 O O . TYR A 1 169 ? -23.060 -6.239 -16.279 1.00 38.12 169 TYR A O 1
ATOM 1293 N N . GLY A 1 170 ? -22.384 -8.321 -15.820 1.00 32.28 170 GLY A N 1
ATOM 1294 C CA . GLY A 1 170 ? -23.707 -8.939 -15.864 1.00 32.28 170 GLY A CA 1
ATOM 1295 C C . GLY A 1 170 ? -23.757 -10.196 -16.725 1.00 32.28 170 GLY A C 1
ATOM 1296 O O . GLY A 1 170 ? -24.397 -10.188 -17.765 1.00 32.28 170 GLY A O 1
ATOM 1297 N N . SER A 1 171 ? -23.072 -11.252 -16.290 1.00 29.73 171 SER A N 1
ATOM 1298 C CA . SER A 1 171 ? -23.434 -12.677 -16.423 1.00 29.73 171 SER A CA 1
ATOM 1299 C C . SER A 1 171 ? -22.143 -13.502 -16.426 1.00 29.73 171 SER A C 1
ATOM 1301 O O . SER A 1 171 ? -21.178 -13.079 -17.061 1.00 29.73 171 SER A O 1
ATOM 1303 N N . PRO A 1 172 ? -22.088 -14.666 -15.751 1.00 31.58 172 PRO A N 1
ATOM 1304 C CA . PRO A 1 172 ? -21.012 -15.618 -15.990 1.00 31.58 172 PRO A CA 1
ATOM 1305 C C . PRO A 1 172 ? -21.087 -16.054 -17.457 1.00 31.58 172 PRO A C 1
ATOM 1307 O O . PRO A 1 172 ? -22.157 -16.475 -17.911 1.00 31.58 172 PRO A O 1
ATOM 1310 N N . GLY A 1 173 ? -19.995 -15.899 -18.203 1.00 33.84 173 GLY A N 1
ATOM 1311 C CA . GLY A 1 173 ? -19.906 -16.417 -19.559 1.00 33.84 173 GLY A CA 1
ATOM 1312 C C . GLY A 1 173 ? -19.758 -17.934 -19.545 1.00 33.84 173 GLY A C 1
ATOM 1313 O O . GLY A 1 173 ? -19.247 -18.553 -18.609 1.00 33.84 173 GLY A O 1
ATOM 1314 N N . THR A 1 174 ? -20.323 -18.548 -20.574 1.00 34.31 174 THR A N 1
ATOM 1315 C CA . THR A 1 174 ? -20.289 -19.983 -20.838 1.00 34.31 174 THR A CA 1
ATOM 1316 C C . THR A 1 174 ? -19.343 -20.227 -22.008 1.00 34.31 174 THR A C 1
ATOM 1318 O O . THR A 1 174 ? -19.680 -19.821 -23.122 1.00 34.31 174 THR A O 1
ATOM 1321 N N . GLY A 1 175 ? -18.226 -20.927 -21.789 1.00 31.88 175 GLY A N 1
ATOM 1322 C CA . GLY A 1 175 ? -17.408 -21.499 -22.870 1.00 31.88 175 GLY A CA 1
ATOM 1323 C C . GLY A 1 175 ? -15.910 -21.317 -22.713 1.00 31.88 175 GLY A C 1
ATOM 1324 O O . GLY A 1 175 ? -15.387 -20.307 -23.232 1.00 31.88 175 GLY A O 1
#

Solvent-accessible surface area (backbone atoms only — not comparable to full-atom values): 11723 Å² total; per-residue (Å²): 134,87,79,77,81,81,80,79,82,78,82,74,89,74,87,80,87,67,81,83,84,81,85,63,89,88,64,82,80,85,84,81,89,72,44,61,52,71,57,80,54,97,41,73,89,68,44,57,57,82,40,66,69,52,49,49,48,46,30,74,70,57,45,26,30,41,34,39,65,51,60,56,78,27,59,41,32,98,86,67,38,54,74,51,74,69,88,71,69,91,49,64,68,69,42,57,70,54,43,46,66,74,44,70,66,51,41,46,53,49,52,38,52,58,47,39,59,75,58,30,82,53,37,93,58,57,42,81,42,84,41,72,85,53,78,45,58,63,75,51,72,89,69,72,96,58,68,90,79,70,70,81,73,57,96,88,58,86,80,69,89,65,81,84,87,69,85,54,101,82,61,90,72,87,132

Radius of gyration: 23.89 Å; Cα contacts (8 Å, |Δi|>4): 159; chains: 1; bounding box: 62×44×60 Å

Mean predicted aligned error: 13.31 Å

Secondary structure (DSSP, 8-state):
--PPPP---------SS-PPP---TT---PPP---EEEE--SSGGG--TT-HHHHHHHHHTT--EEEEEEPGGGS--TT--TTS-----S-HHHHHTTS-TTSHHHHHHHHHHHHHHHHSSSGGG-EEEEEES---GGGS----S-GGGSSPPPTT------STT---SS-----

Nearest PDB structures (foldseek):
  6t75-assembly2_EEE  TM=5.773E-01  e=4.866E-01  Bacteroides salyersiae
  7omi-assembly2_FFF  TM=5.472E-01  e=4.034E-01  Bacteroides salyersiae
  6t75-assembly1_BBB  TM=5.772E-01  e=1.167E+00  Bacteroides salyersiae
  4y97-assembly3_E  TM=4.630E-01  e=1.030E+00  Homo sapiens

Sequence (175 aa):
MKLLPAIPIMCAAAALHAATVTVNENVRHQQIVGWGTCLYGSSLASMPYNDPAWRAAYRNLGCNIIRLAMENDALLDASGNHNVPVVLGTNLQQNISKFNFAIPALAMHGSMIQWLAANALEPERMVLVGSLWTPPHWMKGPTGSKSEYTGQPSAGEYFTPWMSGDYSYGSPGTG

pLDDT: mean 73.86, std 21.24, range [29.73, 96.38]

Foldseek 3Di:
DDDDDDDDPDPDDDDDPDDDDDDDPVDDDDDDLFAEDEQDDPDPVRGCLPPPVVLVVCQVVLGQEYEYEDDQQQQADPVSDLLDDDDDDPDPVVNNVNGDCVPSSNVSVVVSLVSCCVRHPCNVSHHYHYDYQDHRPNPDDPLPPDCVPVDDDDVPDDDRDDRDDDDDPDDPDDD